Protein AF-A0A2D7NSX6-F1 (afdb_monomer_lite)

Secondary structure (DSSP, 8-state):
-HHHHHHHHHHHHHHHHHHHHHHHHHHHHHHHHHHHHHHHHHH-HHHHHHHHHHHHHHHTTSSS-SHHHHHHHHHHHTHHHHHHHHHHHHHHHHHHHHHIIIIIHHHHTSTHHHHHHHHHHGGGGGGGGSHHHHHHHHTTTS-HHHHHHHHHHTT--HHHHHHHHH--

pLDDT: mean 77.95, std 13.93, range [42.34, 93.44]

Sequence (168 aa):
KKNISILFILFISIFLIYFFTEYENLFNYIEKILLFILSQKDKNYLQFLALMIFLNFFYFLTPLPVFPLIILNGFVFGYLGFVFSIIFITLGSALIFSFSKFFLRKNLSNSLYKRFIKSKIKKYKFMKKNENSTIFLSRYIIPYFFHNIFFGLYNLNIKFFFINNFSS

Structure (mmCIF, N/CA/C/O backbone):
data_AF-A0A2D7NSX6-F1
#
_entry.id   AF-A0A2D7NSX6-F1
#
loop_
_atom_site.group_PDB
_atom_site.id
_atom_site.type_symbol
_atom_site.label_atom_id
_atom_site.label_alt_id
_atom_site.label_comp_id
_atom_site.label_asym_id
_atom_site.label_entity_id
_atom_site.label_seq_id
_atom_site.pdbx_PDB_ins_code
_atom_site.Cartn_x
_atom_site.Cartn_y
_atom_site.Cartn_z
_atom_site.occupancy
_atom_site.B_iso_or_equiv
_atom_site.auth_seq_id
_atom_site.auth_comp_id
_atom_site.auth_asym_id
_atom_site.auth_atom_id
_atom_site.pdbx_PDB_model_num
ATOM 1 N N . LYS A 1 1 ? 1.944 40.270 12.727 1.00 59.81 1 LYS A N 1
ATOM 2 C CA . LYS A 1 1 ? 1.225 39.384 11.768 1.00 59.81 1 LYS A CA 1
ATOM 3 C C . LYS A 1 1 ? 1.733 39.531 10.326 1.00 59.81 1 LYS A C 1
ATOM 5 O O . LYS A 1 1 ? 2.102 38.516 9.757 1.00 59.81 1 LYS A O 1
ATOM 10 N N . LYS A 1 2 ? 1.842 40.746 9.759 1.00 61.41 2 LYS A N 1
ATOM 11 C CA . LYS A 1 2 ? 2.316 40.979 8.371 1.00 61.41 2 LYS A CA 1
ATOM 12 C C . LYS A 1 2 ? 3.727 40.416 8.077 1.00 61.41 2 LYS A C 1
ATOM 14 O O . LYS A 1 2 ? 3.898 39.725 7.084 1.00 61.41 2 LYS A O 1
ATOM 19 N N . ASN A 1 3 ? 4.689 40.583 8.992 1.00 66.25 3 ASN A N 1
ATOM 20 C CA . ASN A 1 3 ? 6.071 40.104 8.789 1.00 66.25 3 ASN A CA 1
ATOM 21 C C . ASN A 1 3 ? 6.215 38.571 8.820 1.00 66.25 3 ASN A C 1
ATOM 23 O O . ASN A 1 3 ? 7.037 38.022 8.098 1.00 66.25 3 ASN A O 1
ATOM 27 N N . ILE A 1 4 ? 5.380 37.871 9.599 1.00 76.31 4 ILE A N 1
ATOM 28 C CA . ILE A 1 4 ? 5.364 36.396 9.647 1.00 76.31 4 ILE A CA 1
ATOM 29 C C . ILE A 1 4 ? 4.814 35.833 8.332 1.00 76.31 4 ILE A C 1
ATOM 31 O O . ILE A 1 4 ? 5.334 34.850 7.822 1.00 76.31 4 ILE A O 1
ATOM 35 N N . SER A 1 5 ? 3.807 36.494 7.747 1.00 73.06 5 SER A N 1
ATOM 36 C CA . SER A 1 5 ? 3.275 36.116 6.434 1.00 73.06 5 SER A CA 1
ATOM 37 C C . SER A 1 5 ? 4.322 36.265 5.329 1.00 73.06 5 SER A C 1
ATOM 39 O O . SER A 1 5 ? 4.400 35.409 4.459 1.00 73.06 5 SER A O 1
ATOM 41 N N . ILE A 1 6 ? 5.139 37.322 5.371 1.00 82.88 6 ILE A N 1
ATOM 42 C CA . ILE A 1 6 ? 6.198 37.563 4.378 1.00 82.88 6 ILE A CA 1
ATOM 43 C C . ILE A 1 6 ? 7.331 36.538 4.530 1.00 82.88 6 ILE A C 1
ATOM 45 O O . ILE A 1 6 ? 7.762 35.960 3.539 1.00 82.88 6 ILE A O 1
ATOM 49 N N . LEU A 1 7 ? 7.757 36.246 5.764 1.00 80.69 7 LEU A N 1
ATOM 50 C CA . LEU A 1 7 ? 8.740 35.193 6.049 1.00 80.69 7 LEU A CA 1
ATOM 51 C C . LEU A 1 7 ? 8.256 33.807 5.605 1.00 80.69 7 LEU A C 1
ATOM 53 O O . LEU A 1 7 ? 9.035 33.033 5.060 1.00 80.69 7 LEU A O 1
ATOM 57 N N . PHE A 1 8 ? 6.972 33.505 5.796 1.00 82.38 8 PHE A N 1
ATOM 58 C CA . PHE A 1 8 ? 6.378 32.242 5.362 1.00 82.38 8 PHE A CA 1
ATOM 59 C C . PHE A 1 8 ? 6.323 32.121 3.834 1.00 82.38 8 PHE A C 1
ATOM 61 O O . PHE A 1 8 ? 6.647 31.068 3.295 1.00 82.38 8 PHE A O 1
ATOM 68 N N . ILE A 1 9 ? 5.980 33.207 3.132 1.00 85.19 9 ILE A N 1
ATOM 69 C CA . ILE A 1 9 ? 6.006 33.246 1.663 1.00 85.19 9 ILE A CA 1
ATOM 70 C C . ILE A 1 9 ? 7.438 33.066 1.151 1.00 85.19 9 ILE A C 1
ATOM 72 O O . ILE A 1 9 ? 7.647 32.251 0.261 1.00 85.19 9 ILE A O 1
ATOM 76 N N . LEU A 1 10 ? 8.418 33.752 1.751 1.00 84.38 10 LEU A N 1
ATOM 77 C CA . LEU A 1 10 ? 9.833 33.609 1.393 1.00 84.38 10 LEU A CA 1
ATOM 78 C C . LEU A 1 10 ? 10.340 32.181 1.619 1.00 84.38 10 LEU A C 1
ATOM 80 O O . LEU A 1 10 ? 11.011 31.618 0.754 1.00 84.38 10 LEU A O 1
ATOM 84 N N . PHE A 1 11 ? 9.969 31.570 2.744 1.00 86.62 11 PHE A N 1
ATOM 85 C CA . PHE A 1 11 ? 10.288 30.177 3.038 1.00 86.62 11 PHE A CA 1
ATOM 86 C C . PHE A 1 11 ? 9.679 29.226 2.002 1.00 86.62 11 PHE A C 1
ATOM 88 O O . PHE A 1 11 ? 10.388 28.377 1.471 1.00 86.62 11 PHE A O 1
ATOM 95 N N . ILE A 1 12 ? 8.398 29.403 1.658 1.00 86.19 12 ILE A N 1
ATOM 96 C CA . ILE A 1 12 ? 7.733 28.612 0.615 1.00 86.19 12 ILE A CA 1
ATOM 97 C C . ILE A 1 12 ? 8.423 28.803 -0.731 1.00 86.19 12 ILE A C 1
ATOM 99 O O . ILE A 1 12 ? 8.663 27.821 -1.418 1.00 86.19 12 ILE A O 1
ATOM 103 N N . SER A 1 13 ? 8.776 30.029 -1.114 1.00 81.06 13 SER A N 1
ATOM 104 C CA . SER A 1 13 ? 9.439 30.273 -2.396 1.00 81.06 13 SER A CA 1
ATOM 105 C C . SER A 1 13 ? 10.833 29.652 -2.457 1.00 81.06 13 SER A C 1
ATOM 107 O O . SER A 1 13 ? 11.170 29.056 -3.471 1.00 81.06 13 SER A O 1
ATOM 109 N N . ILE A 1 14 ? 11.617 29.711 -1.374 1.00 82.12 14 ILE A N 1
ATOM 110 C CA . ILE A 1 14 ? 12.937 29.064 -1.305 1.00 82.12 14 ILE A CA 1
ATOM 111 C C . ILE A 1 14 ? 12.780 27.541 -1.353 1.00 82.12 14 ILE A C 1
ATOM 113 O O . ILE A 1 14 ? 13.495 26.872 -2.093 1.00 82.12 14 ILE A O 1
ATOM 117 N N . PHE A 1 15 ? 11.812 26.999 -0.610 1.00 81.06 15 PHE A N 1
ATOM 118 C CA . PHE A 1 15 ? 11.494 25.575 -0.622 1.00 81.06 15 PHE A CA 1
ATOM 119 C C . PHE A 1 15 ? 11.048 25.105 -2.010 1.00 81.06 15 PHE A C 1
ATOM 121 O O . PHE A 1 15 ? 11.506 24.067 -2.473 1.00 81.06 15 PHE A O 1
ATOM 128 N N . LEU A 1 16 ? 10.201 25.879 -2.695 1.00 79.00 16 LEU A N 1
ATOM 1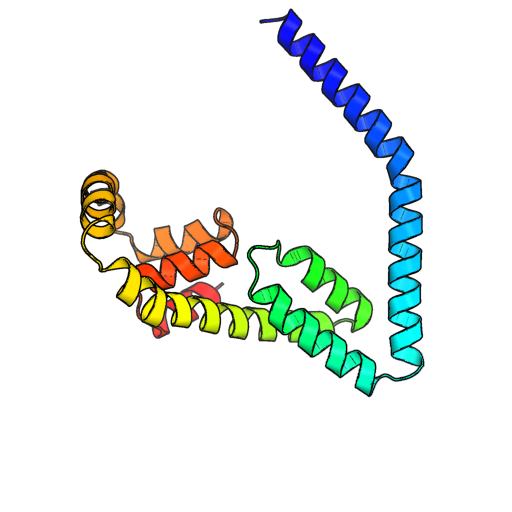29 C CA . LEU A 1 16 ? 9.759 25.588 -4.056 1.00 79.00 16 LEU A CA 1
ATOM 130 C C . LEU A 1 16 ? 10.930 25.639 -5.036 1.00 79.00 16 LEU A C 1
ATOM 132 O O . LEU A 1 16 ? 11.075 24.707 -5.813 1.00 79.00 16 LEU A O 1
ATOM 136 N N . ILE A 1 17 ? 11.783 26.666 -4.983 1.00 79.88 17 ILE A N 1
ATOM 137 C CA . ILE A 1 17 ? 12.964 26.770 -5.856 1.00 79.88 17 ILE A CA 1
ATOM 138 C C . ILE A 1 17 ? 13.883 25.563 -5.652 1.00 79.88 17 ILE A C 1
ATOM 140 O O . ILE A 1 17 ? 14.234 24.916 -6.632 1.00 79.88 17 ILE A O 1
ATOM 144 N N . TYR A 1 18 ? 14.198 25.217 -4.399 1.00 78.38 18 TYR A N 1
ATOM 145 C CA . TYR A 1 18 ? 15.011 24.044 -4.070 1.00 78.38 18 TYR A CA 1
ATOM 146 C C . TYR A 1 18 ? 14.376 22.743 -4.580 1.00 78.38 18 TYR A C 1
ATOM 148 O O . TYR A 1 18 ? 15.046 21.918 -5.204 1.00 78.38 18 TYR A O 1
ATOM 156 N N . PHE A 1 19 ? 13.067 22.587 -4.366 1.00 77.00 19 PHE A N 1
ATOM 157 C CA . PHE A 1 19 ? 12.311 21.438 -4.843 1.00 77.00 19 PHE A CA 1
ATOM 158 C C . PHE A 1 19 ? 12.336 21.343 -6.371 1.00 77.00 19 PHE A C 1
ATOM 160 O O . PHE A 1 19 ? 12.562 20.258 -6.888 1.00 77.00 19 PHE A O 1
ATOM 167 N N . PHE A 1 20 ? 12.167 22.455 -7.094 1.00 72.50 20 PHE A N 1
ATOM 168 C CA . PHE A 1 20 ? 12.216 22.490 -8.558 1.00 72.50 20 PHE A CA 1
ATOM 169 C C . PHE A 1 20 ? 13.616 22.201 -9.112 1.00 72.50 20 PHE A C 1
ATOM 171 O O . PHE A 1 20 ? 13.718 21.499 -10.112 1.00 72.50 20 PHE A O 1
ATOM 178 N N . THR A 1 21 ? 14.690 22.669 -8.467 1.00 76.12 21 THR A N 1
ATOM 179 C CA . THR A 1 21 ? 16.066 22.374 -8.909 1.00 76.12 21 THR A CA 1
ATOM 180 C C . THR A 1 21 ? 16.467 20.916 -8.699 1.00 76.12 21 THR A C 1
ATOM 182 O O . THR A 1 21 ? 17.151 20.346 -9.541 1.00 76.12 21 THR A O 1
ATOM 185 N N . GLU A 1 22 ? 16.025 20.284 -7.611 1.00 77.50 22 GLU A N 1
ATOM 186 C CA . GLU A 1 22 ? 16.319 18.866 -7.351 1.00 77.50 22 GLU A CA 1
ATOM 187 C C . GLU A 1 22 ? 15.298 17.918 -7.998 1.00 77.50 22 GLU A C 1
ATOM 189 O O . GLU A 1 22 ? 15.499 16.702 -8.032 1.00 77.50 22 GLU A O 1
ATOM 194 N N . TYR A 1 23 ? 14.203 18.459 -8.542 1.00 77.12 23 TYR A N 1
ATOM 195 C CA . TYR A 1 23 ? 13.154 17.674 -9.184 1.00 77.12 23 TYR A CA 1
ATOM 196 C C . TYR A 1 23 ? 13.675 16.912 -10.405 1.00 77.12 23 TYR A C 1
ATOM 198 O O . TYR A 1 23 ? 13.351 15.738 -10.566 1.00 77.12 23 TYR A O 1
ATOM 206 N N . GLU A 1 24 ? 14.512 17.536 -11.240 1.00 80.06 24 GLU A N 1
ATOM 207 C CA . GLU A 1 24 ? 15.092 16.869 -12.415 1.00 80.06 24 GLU A CA 1
ATOM 208 C C . GLU A 1 24 ? 15.999 15.697 -12.013 1.00 80.06 24 GLU A C 1
ATOM 210 O O . GLU A 1 24 ? 15.911 14.608 -12.587 1.00 80.06 24 GLU A O 1
ATOM 215 N N . ASN A 1 25 ? 16.816 15.876 -10.971 1.00 81.31 25 ASN A N 1
ATOM 216 C CA . ASN A 1 25 ? 17.673 14.818 -10.433 1.00 81.31 25 ASN A CA 1
ATOM 217 C C . ASN A 1 25 ? 16.845 13.657 -9.872 1.00 81.31 25 ASN A C 1
ATOM 219 O O . ASN A 1 25 ? 17.138 12.488 -10.142 1.00 81.31 25 ASN A O 1
ATOM 223 N N . LEU A 1 26 ? 15.791 13.979 -9.118 1.00 79.00 26 LEU A N 1
ATOM 224 C CA . LEU A 1 26 ? 14.867 12.996 -8.566 1.00 79.00 26 LEU A CA 1
ATOM 225 C C . LEU A 1 26 ? 14.153 12.222 -9.680 1.00 79.00 26 LEU A C 1
ATOM 227 O O . LEU A 1 26 ? 14.072 10.996 -9.613 1.00 79.00 26 LEU A O 1
ATOM 231 N N . PHE A 1 27 ? 13.675 12.914 -10.716 1.00 82.75 27 PHE A N 1
ATOM 232 C CA . PHE A 1 27 ? 12.984 12.296 -11.844 1.00 82.75 27 PHE A CA 1
ATOM 233 C C . PHE A 1 27 ? 13.908 11.347 -12.614 1.00 82.75 27 PHE A C 1
ATOM 235 O O . PHE A 1 27 ? 13.552 10.189 -12.818 1.00 82.75 27 PHE A O 1
ATOM 242 N N . ASN A 1 28 ? 15.134 11.782 -12.921 1.00 84.38 28 ASN A N 1
ATOM 243 C CA . ASN A 1 28 ? 16.153 10.944 -13.559 1.00 84.38 28 ASN A CA 1
ATOM 244 C C . ASN A 1 28 ? 16.477 9.688 -12.734 1.00 84.38 28 ASN A C 1
ATOM 246 O O . ASN A 1 28 ? 16.728 8.613 -13.284 1.00 84.38 28 ASN A O 1
ATOM 250 N N . TYR A 1 29 ? 16.493 9.802 -11.405 1.00 83.31 29 TYR A N 1
ATOM 251 C CA . TYR A 1 29 ? 16.731 8.658 -10.527 1.00 83.31 29 TYR A CA 1
ATOM 252 C C . TYR A 1 29 ? 15.546 7.683 -10.520 1.00 83.31 29 TYR A C 1
ATOM 254 O O . TYR A 1 29 ? 15.741 6.470 -10.637 1.00 83.31 29 TYR A O 1
ATOM 262 N N . ILE A 1 30 ? 14.319 8.206 -10.437 1.00 81.75 30 ILE A N 1
ATOM 263 C CA . ILE A 1 30 ? 13.089 7.408 -10.511 1.00 81.75 30 ILE A CA 1
ATOM 264 C C . ILE A 1 30 ? 13.013 6.681 -11.856 1.00 81.75 30 ILE A C 1
ATOM 266 O O . ILE A 1 30 ? 12.757 5.479 -11.879 1.00 81.75 30 ILE A O 1
ATOM 270 N N . GLU A 1 31 ? 13.294 7.366 -12.964 1.00 86.81 31 GLU A N 1
ATOM 271 C CA . GLU A 1 31 ? 13.299 6.776 -14.302 1.00 86.81 31 GLU A CA 1
ATOM 272 C C . GLU A 1 31 ? 14.293 5.613 -14.401 1.00 86.81 31 GLU A C 1
ATOM 274 O O . GLU A 1 31 ? 13.923 4.521 -14.833 1.00 86.81 31 GLU A O 1
ATOM 279 N N . LYS A 1 32 ? 15.528 5.787 -13.910 1.00 87.50 32 LYS A N 1
ATOM 280 C CA . LYS A 1 32 ? 16.531 4.708 -13.875 1.00 87.50 32 LYS A CA 1
ATOM 281 C C . LYS A 1 32 ? 16.056 3.494 -13.080 1.00 87.50 32 LYS A C 1
ATOM 283 O O . LYS A 1 32 ? 16.272 2.364 -13.516 1.00 87.50 32 LYS A O 1
ATOM 288 N N . ILE A 1 33 ? 15.402 3.706 -11.937 1.00 83.50 33 ILE A N 1
ATOM 289 C CA . ILE A 1 33 ? 14.824 2.615 -11.140 1.00 83.50 33 ILE A CA 1
ATOM 290 C C . ILE A 1 33 ? 13.711 1.911 -11.918 1.00 83.50 33 ILE A C 1
ATOM 292 O O . ILE A 1 33 ? 13.688 0.683 -11.966 1.00 83.50 33 ILE A O 1
ATOM 296 N N . LEU A 1 34 ? 12.804 2.662 -12.544 1.00 84.75 34 LEU A N 1
ATOM 297 C CA . LEU A 1 34 ? 11.699 2.095 -13.319 1.00 84.75 34 LEU A CA 1
ATOM 298 C C . LEU A 1 34 ? 12.208 1.275 -14.510 1.00 84.75 34 LEU A C 1
ATOM 300 O O . LEU A 1 34 ? 11.765 0.144 -14.706 1.00 84.75 34 LEU A O 1
ATOM 304 N N . LEU A 1 35 ? 13.184 1.796 -15.256 1.00 87.62 35 LEU A N 1
ATOM 305 C CA . LEU A 1 35 ? 13.831 1.081 -16.356 1.00 87.62 35 LEU A CA 1
ATOM 306 C C . LEU A 1 35 ? 14.561 -0.172 -15.864 1.00 87.62 35 LEU A C 1
ATOM 308 O O . LEU A 1 35 ? 14.468 -1.227 -16.492 1.00 87.62 35 LEU A O 1
ATOM 312 N N . PHE A 1 36 ? 15.234 -0.098 -14.712 1.00 84.31 36 PHE A N 1
ATOM 313 C CA . PHE A 1 36 ? 15.849 -1.268 -14.094 1.00 84.31 36 PHE A CA 1
ATOM 314 C C . PHE A 1 36 ? 14.801 -2.336 -13.759 1.00 84.31 36 PHE A C 1
ATOM 316 O O . PHE A 1 36 ? 14.978 -3.492 -14.138 1.00 84.31 36 PHE A O 1
ATOM 323 N N . ILE A 1 37 ? 13.691 -1.960 -13.120 1.00 82.19 37 ILE A N 1
ATOM 324 C CA . ILE A 1 37 ? 12.580 -2.865 -12.784 1.00 82.19 37 ILE A CA 1
ATOM 325 C C . ILE A 1 37 ? 12.025 -3.539 -14.047 1.00 82.19 37 ILE A C 1
ATOM 327 O O . ILE A 1 37 ? 11.863 -4.760 -14.065 1.00 82.19 37 ILE A O 1
ATOM 331 N N . LEU A 1 38 ? 11.789 -2.774 -15.116 1.00 86.25 38 LEU A N 1
ATOM 332 C CA . LEU A 1 38 ? 11.316 -3.316 -16.393 1.00 86.25 38 LEU A CA 1
ATOM 333 C C . LEU A 1 38 ? 12.334 -4.279 -17.016 1.00 86.25 38 LEU A C 1
ATOM 335 O O . LEU A 1 38 ? 11.965 -5.371 -17.435 1.00 86.25 38 LEU A O 1
ATOM 339 N N . SER A 1 39 ? 13.627 -3.953 -16.966 1.00 86.19 39 SER A N 1
ATOM 340 C CA . SER A 1 39 ? 14.670 -4.849 -17.478 1.00 86.19 39 SER A CA 1
ATOM 341 C C . SER A 1 39 ? 14.730 -6.194 -16.736 1.00 86.19 39 SER A C 1
ATOM 343 O O . SER A 1 39 ? 15.097 -7.210 -17.324 1.00 86.19 39 SER A O 1
ATOM 345 N N . GLN A 1 40 ? 14.359 -6.232 -15.449 1.00 82.94 40 GLN A N 1
ATOM 346 C CA . GLN A 1 40 ? 14.280 -7.479 -14.679 1.00 82.94 40 GLN A CA 1
ATOM 347 C C . GLN A 1 40 ? 13.057 -8.312 -15.067 1.00 82.94 40 GLN A C 1
ATOM 349 O O . GLN A 1 40 ? 13.152 -9.539 -15.152 1.00 82.94 40 GLN A O 1
ATOM 354 N N . LYS A 1 41 ? 11.928 -7.649 -15.345 1.00 85.19 41 LYS A N 1
ATOM 355 C CA . LYS A 1 41 ? 10.711 -8.292 -15.850 1.00 85.19 41 LYS A CA 1
ATOM 356 C C . LYS A 1 41 ? 10.980 -9.037 -17.160 1.00 85.19 41 LYS A C 1
ATOM 358 O O . LYS A 1 41 ? 10.526 -10.171 -17.298 1.00 85.19 41 LYS A O 1
ATOM 363 N N . ASP A 1 42 ? 11.742 -8.435 -18.072 1.00 86.25 42 ASP A N 1
ATOM 364 C CA . ASP A 1 42 ? 12.030 -9.024 -19.386 1.00 86.25 42 ASP A CA 1
ATOM 365 C C . ASP A 1 42 ? 13.009 -10.207 -19.307 1.00 86.25 42 ASP A C 1
ATOM 367 O O . ASP A 1 42 ? 12.899 -11.156 -20.080 1.00 86.25 42 ASP A O 1
ATOM 371 N N . LYS A 1 43 ? 13.946 -10.195 -18.347 1.00 87.88 43 LYS A N 1
ATOM 372 C CA . LYS A 1 43 ? 14.928 -11.280 -18.160 1.00 87.88 43 LYS A CA 1
ATOM 373 C C . LYS A 1 43 ? 14.325 -12.546 -17.558 1.00 87.88 43 LYS A C 1
ATOM 375 O O . LYS A 1 43 ? 14.650 -13.644 -18.000 1.00 87.88 43 LYS A O 1
ATOM 380 N N . ASN A 1 44 ? 13.510 -12.411 -16.511 1.00 89.81 44 ASN A N 1
ATOM 381 C CA . ASN A 1 44 ? 12.901 -13.556 -15.834 1.00 89.81 44 ASN A CA 1
ATOM 382 C C . ASN A 1 44 ? 11.540 -13.187 -15.234 1.00 89.81 44 ASN A C 1
ATOM 384 O O . ASN A 1 44 ? 11.412 -12.868 -14.048 1.00 89.81 44 ASN A O 1
ATOM 388 N N . TYR A 1 45 ? 10.509 -13.264 -16.075 1.00 88.75 45 TYR A N 1
ATOM 389 C CA . TYR A 1 45 ? 9.160 -12.821 -15.739 1.00 88.75 45 TYR A CA 1
ATOM 390 C C . TYR A 1 45 ? 8.575 -13.508 -14.496 1.00 88.75 45 TYR A C 1
ATOM 392 O O . TYR A 1 45 ? 7.994 -12.836 -13.646 1.00 88.75 45 TYR A O 1
ATOM 400 N N . LEU A 1 46 ? 8.738 -14.829 -14.351 1.00 90.06 46 LEU A N 1
ATOM 401 C CA . LEU A 1 46 ? 8.152 -15.579 -13.230 1.00 90.06 46 LEU A CA 1
ATOM 402 C C . LEU A 1 46 ? 8.786 -15.201 -11.889 1.00 90.06 46 LEU A C 1
ATOM 404 O O . LEU A 1 46 ? 8.075 -14.969 -10.911 1.00 90.06 46 LEU A O 1
ATOM 408 N N . GLN A 1 47 ? 10.116 -15.103 -11.845 1.00 88.31 47 GLN A N 1
ATOM 409 C CA . GLN A 1 47 ? 10.827 -14.685 -10.637 1.00 88.31 47 GLN A CA 1
ATOM 410 C C . GLN A 1 47 ? 10.471 -13.242 -10.260 1.00 88.31 47 GLN A C 1
ATOM 412 O O . GLN A 1 47 ? 10.228 -12.945 -9.089 1.00 88.31 47 GLN A O 1
ATOM 417 N N . PHE A 1 48 ? 10.388 -12.359 -11.256 1.00 89.62 48 PHE A N 1
ATOM 418 C CA . PHE A 1 48 ? 9.971 -10.976 -11.069 1.00 89.62 48 PHE A CA 1
ATOM 419 C C . PHE A 1 48 ? 8.536 -10.873 -10.531 1.00 89.62 48 PHE A C 1
ATOM 421 O O . PHE A 1 48 ? 8.282 -10.146 -9.571 1.00 89.62 48 PHE A O 1
ATOM 428 N N . LEU A 1 49 ? 7.600 -11.639 -11.097 1.00 90.19 49 LEU A N 1
ATOM 429 C CA . LEU A 1 49 ? 6.213 -11.695 -10.642 1.00 90.19 49 LEU A CA 1
ATOM 430 C C . LEU A 1 49 ? 6.126 -12.151 -9.179 1.00 90.19 49 LEU A C 1
ATOM 432 O O . LEU A 1 49 ? 5.438 -11.514 -8.383 1.00 90.19 49 LEU A O 1
ATOM 436 N N . ALA A 1 50 ? 6.846 -13.214 -8.809 1.00 89.56 50 ALA A N 1
ATOM 437 C CA . ALA A 1 50 ? 6.874 -13.720 -7.438 1.00 89.56 50 ALA A CA 1
ATOM 438 C C . ALA A 1 50 ? 7.413 -12.673 -6.448 1.00 89.56 50 ALA A C 1
ATOM 440 O O . ALA A 1 50 ? 6.817 -12.459 -5.390 1.00 89.56 50 ALA A O 1
ATOM 441 N N . LEU A 1 51 ? 8.489 -11.968 -6.816 1.00 88.75 51 LEU A N 1
ATOM 442 C CA . LEU A 1 51 ? 9.036 -10.864 -6.026 1.00 88.75 51 LEU A CA 1
ATOM 443 C C . LEU A 1 51 ? 8.007 -9.738 -5.856 1.00 88.75 51 LEU A C 1
ATOM 445 O O . LEU A 1 51 ? 7.793 -9.260 -4.744 1.00 88.75 51 LEU A O 1
ATOM 449 N N . MET A 1 52 ? 7.342 -9.330 -6.938 1.00 88.69 52 MET A N 1
ATOM 450 C CA . MET A 1 52 ? 6.339 -8.266 -6.894 1.00 88.69 52 MET A CA 1
ATOM 451 C C . MET A 1 52 ? 5.127 -8.658 -6.051 1.00 88.69 52 MET A C 1
ATOM 453 O O . MET A 1 52 ? 4.627 -7.828 -5.298 1.00 88.69 52 MET A O 1
ATOM 457 N N . ILE A 1 53 ? 4.667 -9.909 -6.127 1.00 91.19 53 ILE A N 1
ATOM 458 C CA . ILE A 1 53 ? 3.606 -10.442 -5.259 1.00 91.19 53 ILE A CA 1
ATOM 459 C C . ILE A 1 53 ? 4.022 -10.345 -3.790 1.00 91.19 53 ILE A C 1
ATOM 461 O O . ILE A 1 53 ? 3.261 -9.837 -2.967 1.00 91.19 53 ILE A O 1
ATOM 465 N N . PHE A 1 54 ? 5.241 -10.785 -3.474 1.00 89.44 54 PHE A N 1
ATOM 466 C CA . PHE A 1 54 ? 5.786 -10.732 -2.123 1.00 89.44 54 PHE A CA 1
ATOM 467 C C . PHE A 1 54 ? 5.854 -9.288 -1.606 1.00 89.44 54 PHE A C 1
ATOM 469 O O . PHE A 1 54 ? 5.282 -8.978 -0.562 1.00 89.44 54 PHE A O 1
ATOM 476 N N . LEU A 1 55 ? 6.476 -8.376 -2.359 1.00 89.81 55 LEU A N 1
ATOM 477 C CA . LEU A 1 55 ? 6.615 -6.969 -1.974 1.00 89.81 55 LEU A CA 1
ATOM 478 C C . LEU A 1 55 ? 5.259 -6.283 -1.795 1.00 89.81 55 LEU A C 1
ATOM 480 O O . LEU A 1 55 ? 5.055 -5.593 -0.796 1.00 89.81 55 LEU A O 1
ATOM 484 N N . ASN A 1 56 ? 4.324 -6.508 -2.721 1.00 90.75 56 ASN A N 1
ATOM 485 C CA . ASN A 1 56 ? 2.971 -5.973 -2.624 1.00 90.75 56 ASN A CA 1
ATOM 486 C C . ASN A 1 56 ? 2.280 -6.452 -1.350 1.00 90.75 56 ASN A C 1
ATOM 488 O O . ASN A 1 56 ? 1.784 -5.630 -0.580 1.00 90.75 56 ASN A O 1
ATOM 492 N N . PHE A 1 57 ? 2.299 -7.761 -1.090 1.00 90.94 57 PHE A N 1
ATOM 493 C CA . PHE A 1 57 ? 1.677 -8.338 0.097 1.00 90.94 57 PHE A CA 1
ATOM 494 C C . PHE A 1 57 ? 2.161 -7.668 1.388 1.00 90.94 57 PHE A C 1
ATOM 496 O O . PHE A 1 57 ? 1.340 -7.249 2.203 1.00 90.94 57 PHE A O 1
ATOM 503 N N . PHE A 1 58 ? 3.476 -7.497 1.556 1.00 90.75 58 PHE A N 1
ATOM 504 C CA . PHE A 1 58 ? 4.018 -6.830 2.741 1.00 90.75 58 PHE A CA 1
ATOM 505 C C . PHE A 1 58 ? 3.709 -5.336 2.768 1.00 90.75 58 PHE A C 1
ATOM 507 O O . PHE A 1 58 ? 3.347 -4.820 3.824 1.00 90.75 58 PHE A O 1
ATOM 514 N N . TYR A 1 59 ? 3.795 -4.639 1.634 1.00 91.19 59 TYR A N 1
ATOM 515 C CA . TYR A 1 59 ? 3.537 -3.202 1.582 1.00 91.19 59 TYR A CA 1
ATOM 516 C C . TYR A 1 59 ? 2.109 -2.860 2.013 1.00 91.19 59 TYR A C 1
ATOM 518 O O . TYR A 1 59 ? 1.917 -1.962 2.831 1.00 91.19 59 TYR A O 1
ATOM 526 N N . PHE A 1 60 ? 1.096 -3.590 1.532 1.00 90.81 60 PHE A N 1
ATOM 527 C CA . PHE A 1 60 ? -0.301 -3.329 1.907 1.00 90.81 60 PHE A CA 1
ATOM 528 C C . PHE A 1 60 ? -0.614 -3.638 3.382 1.00 90.81 60 PHE A C 1
ATOM 530 O O . PHE A 1 60 ? -1.688 -3.273 3.862 1.00 90.81 60 PHE A O 1
ATOM 537 N N . LEU A 1 61 ? 0.308 -4.270 4.116 1.00 91.06 61 LEU A N 1
ATOM 538 C CA . LEU A 1 61 ? 0.236 -4.450 5.569 1.00 91.06 61 LEU A CA 1
ATOM 539 C C . LEU A 1 61 ? 0.921 -3.320 6.352 1.00 91.06 61 LEU A C 1
ATOM 541 O O . LEU A 1 61 ? 0.937 -3.355 7.580 1.00 91.06 61 LEU A O 1
ATOM 545 N N . THR A 1 62 ? 1.488 -2.321 5.678 1.00 89.62 62 THR A N 1
ATOM 546 C CA . THR A 1 62 ? 2.144 -1.173 6.315 1.00 89.62 62 THR A CA 1
ATOM 547 C C . THR A 1 62 ? 1.218 0.049 6.378 1.00 89.62 62 THR A C 1
ATOM 549 O O . THR A 1 62 ? 0.238 0.131 5.635 1.00 89.62 62 THR A O 1
ATOM 552 N N . PRO A 1 63 ? 1.519 1.045 7.236 1.00 87.44 63 PRO A N 1
ATOM 553 C CA . PRO A 1 63 ? 0.802 2.321 7.262 1.00 87.44 63 PRO A CA 1
ATOM 554 C C . PRO A 1 63 ? 1.138 3.262 6.094 1.00 87.44 63 PRO A C 1
ATOM 556 O O . PRO A 1 63 ? 0.709 4.417 6.110 1.00 87.44 63 PRO A O 1
ATOM 559 N N . LEU A 1 64 ? 1.916 2.808 5.108 1.00 87.75 64 LEU A N 1
ATOM 560 C CA . LEU A 1 64 ? 2.337 3.625 3.977 1.00 87.75 64 LEU A CA 1
ATOM 561 C C . LEU A 1 64 ? 1.164 3.940 3.030 1.00 87.75 64 LEU A C 1
ATOM 563 O O . LEU A 1 64 ? 0.184 3.188 2.967 1.00 87.75 64 LEU A O 1
ATOM 567 N N . PRO A 1 65 ? 1.232 5.064 2.292 1.00 86.38 65 PRO A N 1
ATOM 568 C CA . PRO A 1 65 ? 0.207 5.412 1.320 1.00 86.38 65 PRO A CA 1
ATOM 569 C C . PRO A 1 65 ? 0.115 4.343 0.229 1.00 86.38 65 PRO A C 1
ATOM 571 O O . PRO A 1 65 ? 1.097 3.973 -0.395 1.00 86.38 65 PRO A O 1
ATOM 574 N N . VAL A 1 66 ? -1.101 3.875 -0.027 1.00 88.38 66 VAL A N 1
ATOM 575 C CA . VAL A 1 66 ? -1.399 2.772 -0.956 1.00 88.38 66 VAL A CA 1
ATOM 576 C C . VAL A 1 66 ? -1.260 3.212 -2.423 1.00 88.38 66 VAL A C 1
ATOM 578 O O . VAL A 1 66 ? -0.844 2.440 -3.283 1.00 88.38 66 VAL A O 1
ATOM 581 N N . PHE A 1 67 ? -1.583 4.475 -2.708 1.00 89.44 67 PHE A N 1
ATOM 582 C CA . PHE A 1 67 ? -1.687 5.033 -4.059 1.00 89.44 67 PHE A CA 1
ATOM 583 C C . PHE A 1 67 ? -0.415 4.907 -4.923 1.00 89.44 67 PHE A C 1
ATOM 585 O O . PHE A 1 67 ? -0.539 4.426 -6.051 1.00 89.44 67 PHE A O 1
ATOM 592 N N . PRO A 1 68 ? 0.799 5.249 -4.437 1.00 88.31 68 PRO A N 1
ATOM 593 C CA . PRO A 1 68 ? 2.024 5.092 -5.224 1.00 88.31 68 PRO A CA 1
ATOM 594 C C . PRO A 1 68 ? 2.253 3.657 -5.706 1.00 88.31 68 PRO A C 1
ATOM 596 O O . PRO A 1 68 ? 2.680 3.446 -6.839 1.00 88.31 68 PRO A O 1
ATOM 599 N N . LEU A 1 69 ? 1.922 2.665 -4.875 1.00 90.56 69 LEU A N 1
ATOM 600 C CA . LEU A 1 69 ? 2.105 1.262 -5.229 1.00 90.56 69 LEU A CA 1
ATOM 601 C C . LEU A 1 69 ? 1.100 0.798 -6.290 1.00 90.56 69 LEU A C 1
ATOM 603 O O . LEU A 1 69 ? 1.468 0.045 -7.187 1.00 90.56 69 LEU A O 1
ATOM 607 N N . ILE A 1 70 ? -0.147 1.282 -6.233 1.00 92.94 70 ILE A N 1
ATOM 608 C CA . IL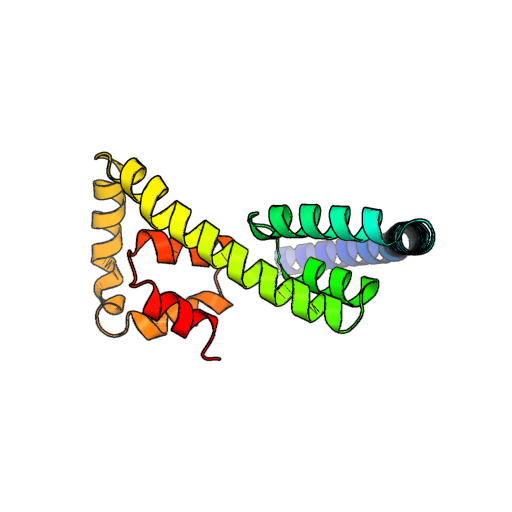E A 1 70 ? -1.156 0.997 -7.266 1.00 92.94 70 ILE A CA 1
ATOM 609 C C . ILE A 1 70 ? -0.674 1.507 -8.628 1.00 92.94 70 ILE A C 1
ATOM 611 O O . ILE A 1 70 ? -0.744 0.774 -9.614 1.00 92.94 70 ILE A O 1
ATOM 615 N N . ILE A 1 71 ? -0.152 2.739 -8.681 1.00 92.38 71 ILE A N 1
ATOM 616 C CA . ILE A 1 71 ? 0.396 3.309 -9.919 1.00 92.38 71 ILE A CA 1
ATOM 617 C C . ILE A 1 71 ? 1.589 2.491 -10.403 1.00 92.38 71 ILE A C 1
ATOM 619 O O . ILE A 1 71 ? 1.641 2.149 -11.580 1.00 92.38 71 ILE A O 1
ATOM 623 N N . LEU A 1 72 ? 2.522 2.147 -9.510 1.00 90.75 72 LEU A N 1
ATOM 624 C CA . LEU A 1 72 ? 3.693 1.348 -9.864 1.00 90.75 72 LEU A CA 1
ATOM 625 C C . LEU A 1 72 ? 3.284 -0.004 -10.460 1.00 90.75 72 LEU A C 1
ATOM 627 O O . LEU A 1 72 ? 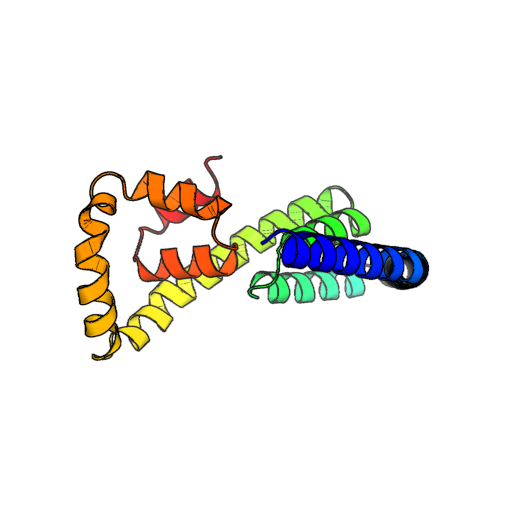3.792 -0.400 -11.506 1.00 90.75 72 LEU A O 1
ATOM 631 N N . ASN A 1 73 ? 2.327 -0.696 -9.842 1.00 92.88 73 ASN A N 1
ATOM 632 C CA . ASN A 1 73 ? 1.817 -1.959 -10.366 1.00 92.88 73 ASN A CA 1
ATOM 633 C C . ASN A 1 73 ? 1.146 -1.771 -11.732 1.00 92.88 73 ASN A C 1
ATOM 635 O O . ASN A 1 73 ? 1.367 -2.584 -12.629 1.00 92.88 73 ASN A O 1
ATOM 639 N N . GLY A 1 74 ? 0.364 -0.702 -11.904 1.00 93.06 74 GLY A N 1
ATOM 640 C CA . GLY A 1 74 ? -0.245 -0.336 -13.182 1.00 93.06 74 GLY A CA 1
ATOM 641 C C . GLY A 1 74 ? 0.783 -0.043 -14.276 1.00 93.06 74 GLY A C 1
ATOM 642 O O . GLY A 1 74 ? 0.616 -0.475 -15.410 1.00 93.06 74 GLY A O 1
ATOM 643 N N . PHE A 1 75 ? 1.886 0.620 -13.933 1.00 91.12 75 PHE A N 1
ATOM 644 C CA . PHE A 1 75 ? 2.999 0.866 -14.847 1.00 91.12 75 PHE A CA 1
ATOM 645 C C . PHE A 1 75 ? 3.699 -0.439 -15.257 1.00 91.12 75 PHE A C 1
ATOM 647 O O . PHE A 1 75 ? 3.952 -0.674 -16.435 1.00 91.12 75 PHE A O 1
ATOM 654 N N . VAL A 1 76 ? 3.971 -1.326 -14.297 1.00 91.12 76 VAL A N 1
ATOM 655 C CA . VAL A 1 76 ? 4.726 -2.566 -14.534 1.00 91.12 76 VAL A CA 1
ATOM 656 C C . VAL A 1 76 ? 3.898 -3.633 -15.265 1.00 91.12 76 VAL A C 1
ATOM 658 O O . VAL A 1 76 ? 4.415 -4.329 -16.146 1.00 91.12 76 VAL A O 1
ATOM 661 N N . PHE A 1 77 ? 2.622 -3.795 -14.908 1.00 91.62 77 PHE A N 1
ATOM 662 C CA . PHE A 1 77 ? 1.759 -4.890 -15.379 1.00 91.62 77 PHE A CA 1
ATOM 663 C C . PHE A 1 77 ? 0.540 -4.423 -16.192 1.00 91.62 77 PHE A C 1
ATOM 665 O O . PHE A 1 77 ? -0.295 -5.248 -16.568 1.00 91.62 77 PHE A O 1
ATOM 672 N N . GLY A 1 78 ? 0.406 -3.125 -16.469 1.00 91.94 78 GLY A N 1
ATOM 673 C CA . GLY A 1 78 ? -0.756 -2.571 -17.162 1.00 91.94 78 GLY A CA 1
ATOM 674 C C . GLY A 1 78 ? -2.045 -2.747 -16.354 1.00 91.94 78 GLY A C 1
ATOM 675 O O . GLY A 1 78 ? -2.051 -2.673 -15.124 1.00 91.94 78 GLY A O 1
ATOM 676 N N . TYR A 1 79 ? -3.149 -3.042 -17.048 1.00 92.94 79 TYR A N 1
ATOM 677 C CA . TYR A 1 79 ? -4.464 -3.251 -16.429 1.00 92.94 79 TYR A CA 1
ATOM 678 C C . TYR A 1 79 ? -4.451 -4.318 -15.319 1.00 92.94 79 TYR A C 1
ATOM 680 O O . TYR A 1 79 ? -5.032 -4.120 -14.251 1.00 92.94 79 TYR A O 1
ATOM 688 N N . LEU A 1 80 ? -3.720 -5.419 -15.527 1.00 91.62 80 LEU A N 1
ATOM 689 C CA . LEU A 1 80 ? -3.608 -6.502 -14.544 1.00 91.62 80 LEU A CA 1
ATOM 690 C C . LEU A 1 80 ? -2.953 -6.039 -13.238 1.00 91.62 80 LEU A C 1
ATOM 692 O O . LEU A 1 80 ? -3.304 -6.535 -12.171 1.00 91.62 80 LEU A O 1
ATOM 696 N N . GLY A 1 81 ? -2.055 -5.053 -13.292 1.00 92.81 81 GLY A N 1
ATOM 697 C CA . GLY A 1 81 ? -1.438 -4.472 -12.099 1.00 92.81 81 GLY A CA 1
ATOM 698 C C . GLY A 1 81 ? -2.440 -3.785 -11.176 1.00 92.81 81 GLY A C 1
ATOM 699 O O . GLY A 1 81 ? -2.355 -3.918 -9.951 1.00 92.81 81 GLY A O 1
ATOM 700 N N . PHE A 1 82 ? -3.434 -3.102 -11.747 1.00 93.44 82 PHE A N 1
ATOM 701 C CA . PHE A 1 82 ? -4.525 -2.508 -10.974 1.00 93.44 82 PHE A CA 1
ATOM 702 C C . PHE A 1 82 ? -5.406 -3.588 -10.344 1.00 93.44 82 PHE A C 1
ATOM 704 O O . PHE A 1 82 ? -5.714 -3.504 -9.155 1.00 93.44 82 PHE A O 1
ATOM 711 N N . VAL A 1 83 ? -5.743 -4.636 -11.104 1.00 92.69 83 VAL A N 1
ATOM 712 C CA . VAL A 1 83 ? -6.527 -5.776 -10.602 1.00 92.69 83 VAL A CA 1
ATOM 713 C C . VAL A 1 83 ? -5.808 -6.461 -9.437 1.00 92.69 83 VAL A C 1
ATOM 715 O O . VAL A 1 83 ? -6.405 -6.655 -8.378 1.00 92.69 83 VAL A O 1
ATOM 718 N N . PHE A 1 84 ? -4.510 -6.751 -9.577 1.00 90.56 84 PHE A N 1
ATOM 719 C CA . PHE A 1 84 ? -3.705 -7.310 -8.489 1.00 90.56 84 PHE A CA 1
ATOM 720 C C . PHE A 1 84 ? -3.674 -6.397 -7.270 1.00 90.56 84 PHE A C 1
ATOM 722 O O . PHE A 1 84 ? -3.841 -6.873 -6.149 1.00 90.56 84 PHE A O 1
ATOM 729 N N . SER A 1 85 ? -3.513 -5.090 -7.475 1.00 93.44 85 SER A N 1
ATOM 730 C CA . SER A 1 85 ? -3.514 -4.131 -6.372 1.00 93.44 85 SER A CA 1
ATOM 731 C C . SER A 1 85 ? -4.828 -4.169 -5.597 1.00 93.44 85 SER A C 1
ATOM 733 O O . SER A 1 85 ? -4.798 -4.225 -4.373 1.00 93.44 85 SER A O 1
ATOM 735 N N . ILE A 1 86 ? -5.975 -4.211 -6.284 1.00 90.69 86 ILE A N 1
ATOM 736 C CA . ILE A 1 86 ? -7.285 -4.336 -5.632 1.00 90.69 86 ILE A CA 1
ATOM 737 C C . ILE A 1 86 ? -7.333 -5.621 -4.803 1.00 90.69 86 ILE A C 1
ATOM 739 O O . ILE A 1 86 ? -7.647 -5.555 -3.617 1.00 90.69 86 ILE A O 1
ATOM 743 N N . ILE A 1 87 ? -6.951 -6.767 -5.378 1.00 91.19 87 ILE A N 1
ATOM 744 C CA . ILE A 1 87 ? -6.915 -8.054 -4.666 1.00 91.19 87 ILE A CA 1
ATOM 745 C C . ILE A 1 87 ? -6.053 -7.951 -3.400 1.00 91.19 87 ILE A C 1
ATOM 747 O O . ILE A 1 87 ? -6.522 -8.290 -2.314 1.00 91.19 87 ILE A O 1
ATOM 751 N N . PHE A 1 88 ? -4.830 -7.431 -3.488 1.00 91.88 88 PHE A N 1
ATOM 752 C CA . PHE A 1 88 ? -3.964 -7.309 -2.314 1.00 91.88 88 PHE A CA 1
ATOM 753 C C . PHE A 1 88 ? -4.481 -6.311 -1.278 1.00 91.88 88 PHE A C 1
ATOM 755 O O . PHE A 1 88 ? -4.367 -6.580 -0.085 1.00 91.88 88 PHE A O 1
ATOM 762 N N . ILE A 1 89 ? -5.093 -5.203 -1.700 1.00 91.19 89 ILE A N 1
ATOM 763 C CA . ILE A 1 89 ? -5.770 -4.269 -0.793 1.00 91.19 89 ILE A CA 1
ATOM 764 C C . ILE A 1 89 ? -6.896 -4.995 -0.056 1.00 91.19 89 ILE A C 1
ATOM 766 O O . ILE A 1 89 ? -7.004 -4.874 1.159 1.00 91.19 89 ILE A O 1
ATOM 770 N N . THR A 1 90 ? -7.706 -5.802 -0.746 1.00 88.75 90 THR A N 1
ATOM 771 C CA . THR A 1 90 ? -8.788 -6.549 -0.086 1.00 88.75 90 THR A CA 1
ATOM 772 C C . THR A 1 90 ? -8.253 -7.535 0.953 1.00 88.75 90 THR A C 1
ATOM 774 O O . THR A 1 90 ? -8.739 -7.571 2.087 1.00 88.75 90 THR A O 1
ATOM 777 N N . LEU A 1 91 ? -7.211 -8.293 0.596 1.00 91.06 91 LEU A N 1
ATOM 778 C CA . LEU A 1 91 ? -6.607 -9.299 1.463 1.00 91.06 91 LEU A CA 1
ATOM 779 C C . LEU A 1 91 ? -5.900 -8.645 2.651 1.00 91.06 91 LEU A C 1
ATOM 781 O O . LEU A 1 91 ? -6.123 -9.036 3.796 1.00 91.06 91 LEU A O 1
ATOM 785 N N . GLY A 1 92 ? -5.102 -7.608 2.397 1.00 91.69 92 GLY A N 1
ATOM 786 C CA . GLY A 1 92 ? -4.422 -6.830 3.426 1.00 91.69 92 GLY A CA 1
ATOM 787 C C . GLY A 1 92 ? -5.413 -6.187 4.391 1.00 91.69 92 GLY A C 1
ATOM 788 O O . GLY A 1 92 ? -5.226 -6.253 5.602 1.00 91.69 92 GLY A O 1
ATOM 789 N N . SER A 1 93 ? -6.516 -5.641 3.879 1.00 89.38 93 SER A N 1
ATOM 790 C CA . SER A 1 93 ? -7.555 -4.991 4.677 1.00 89.38 93 SER A CA 1
ATOM 791 C C . SER A 1 93 ? -8.208 -6.002 5.616 1.00 89.38 93 SER A C 1
ATOM 793 O O . SER A 1 93 ? -8.290 -5.764 6.825 1.00 89.38 93 SER A O 1
ATOM 795 N N . ALA A 1 94 ? -8.583 -7.173 5.091 1.00 89.81 94 ALA A N 1
ATOM 796 C CA . ALA A 1 94 ? -9.141 -8.267 5.877 1.00 89.81 94 ALA A CA 1
ATOM 797 C C . ALA A 1 94 ? -8.159 -8.793 6.940 1.00 89.81 94 ALA A C 1
ATOM 799 O O . ALA A 1 94 ? -8.571 -9.067 8.073 1.00 89.81 94 ALA A O 1
ATOM 800 N N . LEU A 1 95 ? -6.867 -8.897 6.610 1.00 92.31 95 LEU A N 1
ATOM 801 C CA . LEU A 1 95 ? -5.816 -9.315 7.542 1.00 92.31 95 LEU A CA 1
ATOM 802 C C . LEU A 1 95 ? -5.616 -8.295 8.665 1.00 92.31 95 LEU A C 1
ATOM 804 O O . LEU A 1 95 ? -5.667 -8.672 9.835 1.00 92.31 95 LEU A O 1
ATOM 808 N N . ILE A 1 96 ? -5.461 -7.009 8.337 1.00 91.75 96 ILE A N 1
ATOM 809 C CA . ILE A 1 96 ? -5.304 -5.923 9.318 1.00 91.75 96 ILE A CA 1
ATOM 810 C C . ILE A 1 96 ? -6.523 -5.862 10.242 1.00 91.75 96 ILE A C 1
ATOM 812 O O . ILE A 1 96 ? -6.384 -5.783 11.466 1.00 91.75 96 ILE A O 1
ATOM 816 N N . PHE A 1 97 ? -7.726 -5.936 9.669 1.00 89.69 97 PHE A N 1
ATOM 817 C CA . PHE A 1 97 ? -8.971 -5.952 10.428 1.00 89.69 97 PHE A CA 1
ATOM 818 C C . PHE A 1 97 ? -9.024 -7.142 11.394 1.00 89.69 97 PHE A C 1
ATOM 820 O O . PHE A 1 97 ? -9.314 -6.967 12.580 1.00 89.69 97 PHE A O 1
ATOM 827 N N . SER A 1 98 ? -8.719 -8.348 10.908 1.00 88.31 98 SER A N 1
ATOM 828 C CA . SER A 1 98 ? -8.766 -9.575 11.710 1.00 88.31 98 SER A CA 1
ATOM 829 C C . SER A 1 98 ? -7.714 -9.554 12.815 1.00 88.31 98 SER A C 1
ATOM 831 O O . SER A 1 98 ? -8.031 -9.824 13.975 1.00 88.31 98 SER A O 1
ATOM 833 N N . PHE A 1 99 ? -6.486 -9.144 12.492 1.00 89.94 99 PHE A N 1
ATOM 834 C CA . PHE A 1 99 ? -5.415 -8.949 13.463 1.00 89.94 99 PHE A CA 1
ATOM 835 C C . PHE A 1 99 ? -5.832 -7.958 14.556 1.00 89.94 99 PHE A C 1
ATOM 837 O O . PHE A 1 99 ? -5.698 -8.234 15.749 1.00 89.94 99 PHE A O 1
ATOM 844 N N . SER A 1 100 ? -6.435 -6.834 14.171 1.00 88.50 100 SER A N 1
ATOM 845 C CA . SER A 1 100 ? -6.933 -5.846 15.124 1.00 88.50 100 SER A CA 1
ATOM 846 C C . SER A 1 100 ? -8.048 -6.400 16.023 1.00 88.50 100 SER A C 1
ATOM 848 O O . SER A 1 100 ? -8.002 -6.276 17.252 1.00 88.50 100 SER A O 1
ATOM 850 N N . LYS A 1 101 ? -9.029 -7.083 15.428 1.00 85.06 101 LYS A N 1
ATOM 851 C CA . LYS A 1 101 ? -10.198 -7.621 16.129 1.00 85.06 101 LYS A CA 1
ATOM 852 C C . LYS A 1 101 ? -9.848 -8.733 17.114 1.00 85.06 101 LYS A C 1
ATOM 854 O O . LYS A 1 101 ? -10.407 -8.756 18.213 1.00 85.06 101 LYS A O 1
ATOM 859 N N . PHE A 1 102 ? -8.966 -9.653 16.731 1.00 85.44 102 PHE A N 1
ATOM 860 C CA . PHE A 1 102 ? -8.650 -10.834 17.535 1.00 85.44 102 PHE A CA 1
ATOM 861 C C . PHE A 1 102 ? -7.438 -10.631 18.446 1.00 85.44 102 PHE A C 1
ATOM 863 O O . PHE A 1 102 ? -7.483 -11.041 19.606 1.00 85.44 102 PHE A O 1
ATOM 870 N N . PHE A 1 103 ? -6.379 -9.980 17.961 1.00 85.19 103 PHE A N 1
ATOM 871 C CA . PHE A 1 103 ? -5.126 -9.840 18.703 1.00 85.19 103 PHE A CA 1
ATOM 872 C C . PHE A 1 103 ? -5.059 -8.517 19.468 1.00 85.19 103 PHE A C 1
ATOM 874 O O . PHE A 1 103 ? -5.000 -8.519 20.701 1.00 85.19 103 PHE A O 1
ATOM 881 N N . LEU A 1 104 ? -5.140 -7.381 18.761 1.00 80.69 104 LEU A N 1
ATOM 882 C CA . LEU A 1 104 ? -5.005 -6.064 19.397 1.00 80.69 104 LEU A CA 1
ATOM 883 C C . LEU A 1 104 ? -6.096 -5.847 20.438 1.00 80.69 104 LEU A C 1
ATOM 885 O O . LEU A 1 104 ? -5.790 -5.504 21.573 1.00 80.69 104 LEU A O 1
ATOM 889 N N . ARG A 1 105 ? -7.361 -6.117 20.112 1.00 73.06 105 ARG A N 1
ATOM 890 C CA . ARG A 1 105 ? -8.468 -5.940 21.061 1.00 73.06 105 ARG A CA 1
ATOM 891 C C . ARG A 1 105 ? -8.313 -6.787 22.326 1.00 73.06 105 ARG A C 1
ATOM 893 O O . ARG A 1 105 ? -8.599 -6.283 23.414 1.00 73.06 105 ARG A O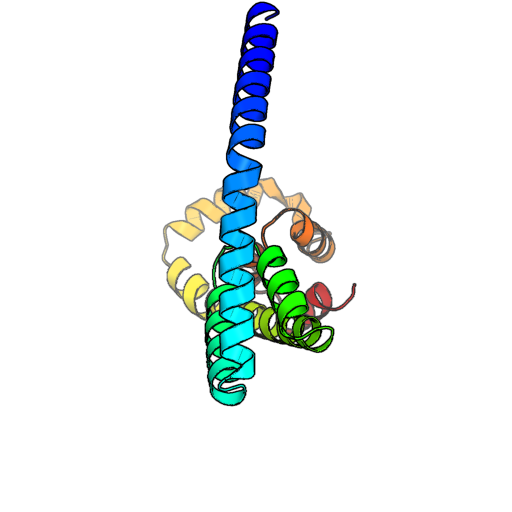 1
ATOM 900 N N . LYS A 1 106 ? -7.879 -8.048 22.205 1.00 73.94 106 LYS A N 1
ATOM 901 C CA . LYS A 1 106 ? -7.665 -8.939 23.357 1.00 73.94 106 LYS A CA 1
ATOM 902 C C . LYS A 1 106 ? -6.573 -8.373 24.267 1.00 73.94 106 LYS A C 1
ATOM 904 O O . LYS A 1 106 ? -6.801 -8.241 25.467 1.00 73.94 106 LYS A O 1
ATOM 909 N N . ASN A 1 107 ? -5.463 -7.921 23.688 1.00 72.31 107 ASN A N 1
ATOM 910 C CA . ASN A 1 107 ? -4.314 -7.403 24.435 1.00 72.31 107 ASN A CA 1
ATOM 911 C C . ASN A 1 107 ? -4.548 -5.987 24.999 1.00 72.31 107 ASN A C 1
ATOM 913 O O . ASN A 1 107 ? -4.177 -5.701 26.135 1.00 72.31 107 ASN A O 1
ATOM 917 N N . LEU A 1 108 ? -5.249 -5.114 24.268 1.00 67.19 108 LEU A N 1
ATOM 918 C CA . LEU A 1 108 ? -5.657 -3.775 24.725 1.00 67.19 108 LEU A CA 1
ATOM 919 C C . LEU A 1 108 ? -6.779 -3.808 25.773 1.00 67.19 108 LEU A C 1
ATOM 921 O O . LEU A 1 108 ? -7.043 -2.801 26.434 1.00 67.19 108 LEU A O 1
ATOM 925 N N . SER A 1 109 ? -7.450 -4.949 25.959 1.00 57.09 109 SER A N 1
ATOM 926 C CA . SER A 1 109 ? -8.475 -5.104 26.995 1.00 57.09 109 SER A CA 1
ATOM 927 C C . SER A 1 109 ? -7.912 -5.134 28.424 1.00 57.09 109 SER A C 1
ATOM 929 O O . SER A 1 109 ? -8.703 -5.014 29.369 1.00 57.09 109 SER A O 1
ATOM 931 N N . ASN A 1 110 ? -6.579 -5.197 28.575 1.00 57.25 110 ASN A N 1
ATOM 932 C CA . ASN A 1 110 ? -5.865 -5.039 29.840 1.00 57.25 110 ASN A CA 1
ATOM 933 C C . ASN A 1 110 ? -6.054 -3.617 30.402 1.00 57.25 110 ASN A C 1
ATOM 935 O O . ASN A 1 110 ? -5.336 -2.681 30.066 1.00 57.25 110 ASN A O 1
ATOM 939 N N . SER A 1 111 ? -7.064 -3.489 31.270 1.00 56.44 111 SER A N 1
ATOM 940 C CA . SER A 1 111 ? -7.272 -2.517 32.361 1.00 56.44 111 SER A CA 1
ATOM 941 C C . SER A 1 111 ? -7.068 -1.009 32.084 1.00 56.44 111 SER A C 1
ATOM 943 O O . SER A 1 111 ? -8.016 -0.229 32.221 1.00 56.44 111 SER A O 1
ATOM 945 N N . LEU A 1 112 ? -5.881 -0.561 31.671 1.00 54.97 112 LEU A N 1
ATOM 946 C CA . LEU A 1 112 ? -5.512 0.858 31.600 1.00 54.97 112 LEU A CA 1
ATOM 947 C C . LEU A 1 112 ? -6.124 1.582 30.391 1.00 54.97 112 LEU A C 1
ATOM 949 O O . LEU A 1 112 ? -6.644 2.694 30.522 1.00 54.97 112 LEU A O 1
ATOM 953 N N . TYR A 1 113 ? -6.157 0.937 29.223 1.00 56.75 113 TYR A N 1
ATOM 954 C CA . TYR A 1 113 ? -6.662 1.565 27.997 1.00 56.75 113 TYR A CA 1
ATOM 955 C C . TYR A 1 113 ? -8.191 1.711 27.990 1.00 56.75 113 TYR A C 1
ATOM 957 O O . TYR A 1 113 ? -8.722 2.739 27.565 1.00 56.75 113 TYR A O 1
ATOM 965 N N . LYS A 1 114 ? -8.915 0.737 28.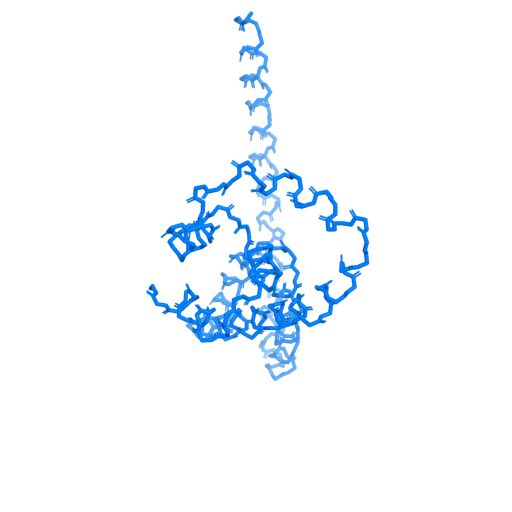568 1.00 56.03 114 LYS A N 1
ATOM 966 C CA . LYS A 1 114 ? -10.371 0.824 28.786 1.00 56.03 114 LYS A CA 1
ATOM 967 C C . LYS A 1 114 ? -10.751 2.068 29.593 1.00 56.03 114 LYS A C 1
ATOM 969 O O . LYS A 1 114 ? -11.782 2.664 29.298 1.00 56.03 114 LYS A O 1
ATOM 974 N N . ARG A 1 115 ? -9.942 2.490 30.574 1.00 56.16 115 ARG A N 1
ATOM 975 C CA . ARG A 1 115 ? -10.208 3.699 31.377 1.00 56.16 115 ARG A CA 1
ATOM 976 C C . ARG A 1 115 ? -10.046 4.984 30.560 1.00 56.16 115 ARG A C 1
ATOM 978 O O . ARG A 1 115 ? -10.919 5.848 30.626 1.00 56.16 115 ARG A O 1
ATOM 985 N N . PHE A 1 116 ? -8.991 5.079 29.749 1.00 55.78 116 PHE A N 1
ATOM 986 C CA . PHE A 1 116 ? -8.714 6.247 28.901 1.00 55.78 116 PHE A CA 1
ATOM 987 C C . PHE A 1 116 ? -9.679 6.388 27.720 1.00 55.78 116 PHE A C 1
ATOM 989 O O . PHE A 1 116 ? -10.178 7.480 27.445 1.00 55.78 116 PHE A O 1
ATOM 996 N N . ILE A 1 117 ? -9.990 5.284 27.041 1.00 56.28 117 ILE A N 1
ATOM 997 C CA . ILE A 1 117 ? -10.941 5.291 25.931 1.00 56.28 117 ILE A CA 1
ATOM 998 C C . ILE A 1 117 ? -12.359 5.575 26.425 1.00 56.28 117 ILE A C 1
ATOM 1000 O O . ILE A 1 117 ? -13.051 6.419 25.862 1.00 56.28 117 ILE A O 1
ATOM 1004 N N . LYS A 1 118 ? -12.815 4.903 27.488 1.00 51.88 118 LYS A N 1
ATOM 1005 C CA . LYS A 1 118 ? -14.212 5.007 27.940 1.00 51.88 118 LYS A CA 1
ATOM 1006 C C . LYS A 1 118 ? -14.531 6.395 28.513 1.00 51.88 118 LYS A C 1
ATOM 1008 O O . LYS A 1 118 ? -15.683 6.821 28.425 1.00 51.88 118 LYS A O 1
ATOM 1013 N N . SER A 1 119 ? -13.536 7.119 29.042 1.00 54.25 119 SER A N 1
ATOM 1014 C CA . SER A 1 119 ? -13.707 8.509 29.491 1.00 54.25 119 SER A CA 1
ATOM 1015 C C . SER A 1 119 ? -13.802 9.499 28.322 1.00 54.25 119 SER A C 1
ATOM 1017 O O . SER A 1 119 ? -14.682 10.359 28.339 1.00 54.25 119 SER A O 1
ATOM 1019 N N . LYS A 1 120 ? -12.988 9.342 27.264 1.00 54.31 120 LYS A N 1
ATOM 1020 C CA . LYS A 1 120 ? -13.053 10.196 26.061 1.00 54.31 120 LYS A CA 1
ATOM 1021 C C . LYS A 1 120 ? -14.237 9.861 25.144 1.00 54.31 120 LYS A C 1
ATOM 1023 O O . LYS A 1 120 ? -14.865 10.779 24.627 1.00 54.31 120 LYS A O 1
ATOM 1028 N N . ILE A 1 121 ? -14.615 8.587 24.996 1.00 52.50 121 ILE A N 1
ATOM 1029 C CA . ILE A 1 121 ? -15.745 8.152 24.149 1.00 52.50 121 ILE A CA 1
ATOM 1030 C C . ILE A 1 121 ? -17.099 8.660 24.668 1.00 52.50 121 ILE A C 1
ATOM 1032 O O . ILE A 1 121 ? -17.984 8.943 23.863 1.00 52.50 121 ILE A O 1
ATOM 1036 N N . LYS A 1 122 ? -17.277 8.870 25.983 1.00 48.09 122 LYS A N 1
ATOM 1037 C CA . LYS A 1 122 ? -18.522 9.457 26.523 1.00 48.09 122 LYS A CA 1
ATOM 1038 C C . LYS A 1 122 ? -18.847 10.843 25.935 1.00 48.09 122 LYS A C 1
ATOM 1040 O O . LYS A 1 122 ? -20.025 11.189 25.883 1.00 48.09 122 LYS A O 1
ATOM 1045 N N . LYS A 1 123 ? -17.845 11.596 25.455 1.00 45.88 123 LYS A N 1
ATOM 1046 C CA . LYS A 1 123 ? -18.027 12.892 24.774 1.00 45.88 123 LYS A CA 1
ATOM 1047 C C . LYS A 1 123 ? -18.525 12.766 23.324 1.00 45.88 123 LYS A C 1
ATOM 1049 O O . LYS A 1 123 ? -19.096 13.717 22.810 1.00 45.88 123 LYS A O 1
ATOM 1054 N N . TYR A 1 124 ? -18.406 11.595 22.695 1.00 49.25 124 TYR A N 1
ATOM 1055 C CA . TYR A 1 124 ? -18.774 11.351 21.291 1.00 49.25 124 TYR A CA 1
ATOM 1056 C C . TYR A 1 124 ? -20.090 10.567 21.141 1.00 49.25 124 TYR A C 1
ATOM 1058 O O . TYR A 1 124 ? -20.260 9.761 20.228 1.00 49.25 124 TYR A O 1
ATOM 1066 N N . LYS A 1 125 ? -21.062 10.816 22.031 1.00 46.09 125 LYS A N 1
ATOM 1067 C CA . LYS A 1 125 ? -22.401 10.188 22.013 1.00 46.09 125 LYS A CA 1
ATOM 1068 C C . LYS A 1 125 ? -23.164 10.368 20.685 1.00 46.09 125 LYS A C 1
ATOM 1070 O O . LYS A 1 125 ? -24.074 9.588 20.422 1.00 46.09 125 LYS A O 1
ATOM 1075 N N . PHE A 1 126 ? -22.777 11.336 19.849 1.00 43.91 126 PHE A N 1
ATOM 1076 C CA . PHE A 1 126 ? -23.346 11.573 18.516 1.00 43.91 126 PHE A CA 1
ATOM 1077 C C . PHE A 1 126 ? -23.085 10.447 17.505 1.00 43.91 126 PHE A C 1
ATOM 1079 O O . PHE A 1 126 ? -23.870 10.293 16.574 1.00 43.91 126 PHE A O 1
ATOM 1086 N N . MET A 1 127 ? -22.052 9.618 17.693 1.00 48.59 127 MET A N 1
ATOM 1087 C CA . MET A 1 127 ? -21.774 8.520 16.759 1.00 48.59 127 MET A CA 1
ATOM 1088 C C . MET A 1 127 ? -22.813 7.393 16.828 1.00 48.59 127 MET A C 1
ATOM 1090 O O . MET A 1 127 ? -23.078 6.776 15.807 1.00 48.59 127 MET A O 1
ATOM 1094 N N . LYS A 1 128 ? -23.484 7.179 17.970 1.00 51.22 128 LYS A N 1
ATOM 1095 C CA . LYS A 1 128 ? -24.358 6.009 18.201 1.00 51.22 128 LYS A CA 1
ATOM 1096 C C . LYS A 1 128 ? -25.577 5.877 17.283 1.00 51.22 128 LYS A C 1
ATOM 1098 O O . LYS A 1 128 ? -26.106 4.781 17.148 1.00 51.22 128 LYS A O 1
ATOM 1103 N N . LYS A 1 129 ? -26.070 6.976 16.703 1.00 47.69 129 LYS A N 1
ATOM 1104 C CA . LYS A 1 129 ? -27.270 6.953 15.842 1.00 47.69 129 LYS A CA 1
ATOM 1105 C C . LYS A 1 129 ? -26.931 6.755 14.358 1.00 47.69 129 LYS A C 1
ATOM 1107 O O . LYS A 1 129 ? -27.775 6.276 13.618 1.00 47.69 129 LYS A O 1
ATOM 1112 N N . ASN A 1 130 ? -25.692 7.072 13.970 1.00 54.94 130 ASN A N 1
ATOM 1113 C CA . ASN A 1 130 ? -25.180 7.084 12.595 1.00 54.94 130 ASN A CA 1
ATOM 1114 C C . ASN A 1 130 ? -23.813 6.371 12.511 1.00 54.94 130 ASN A C 1
ATOM 1116 O O . ASN A 1 130 ? -22.896 6.827 11.821 1.00 54.94 130 ASN A O 1
ATOM 1120 N N . GLU A 1 131 ? -23.649 5.267 13.250 1.00 60.81 131 GLU A N 1
ATOM 1121 C CA . GLU A 1 131 ? -22.362 4.563 13.351 1.00 60.81 131 GLU A CA 1
ATOM 1122 C C . GLU A 1 131 ? -21.872 4.175 11.953 1.00 60.81 131 GLU A C 1
ATOM 1124 O O . GLU A 1 131 ? -20.758 4.518 11.587 1.00 60.81 131 GLU A O 1
ATOM 1129 N N . ASN A 1 132 ? -22.739 3.621 11.103 1.00 59.81 132 ASN A N 1
ATOM 1130 C CA . ASN A 1 132 ? -22.354 3.170 9.765 1.00 59.81 132 ASN A CA 1
ATOM 1131 C C . ASN A 1 132 ? -21.900 4.301 8.826 1.00 59.81 132 ASN A C 1
ATOM 1133 O O . ASN A 1 132 ? -20.908 4.134 8.122 1.00 59.81 132 ASN A O 1
ATOM 1137 N N . SER A 1 133 ? -22.577 5.455 8.820 1.00 62.69 133 SER A N 1
ATOM 1138 C CA . SER A 1 133 ? -22.237 6.557 7.907 1.00 62.69 133 SER A CA 1
ATOM 1139 C C . SER A 1 133 ? -20.989 7.318 8.347 1.00 62.69 133 SER A C 1
ATOM 1141 O O . SER A 1 133 ? -20.166 7.680 7.512 1.00 62.69 133 SER A O 1
ATOM 1143 N N . THR A 1 134 ? -20.792 7.511 9.652 1.00 65.31 134 THR A N 1
ATOM 1144 C CA . THR A 1 134 ? -19.570 8.133 10.193 1.00 65.31 134 THR A CA 1
ATOM 1145 C C . THR A 1 134 ? -18.340 7.248 9.993 1.00 65.31 134 THR A C 1
ATOM 1147 O O . THR A 1 134 ? -17.270 7.735 9.626 1.00 65.31 134 THR A O 1
ATOM 1150 N N . ILE A 1 135 ? -18.512 5.938 10.163 1.00 67.19 135 ILE A N 1
ATOM 1151 C CA . ILE A 1 135 ? -17.510 4.906 9.890 1.00 67.19 135 ILE A CA 1
ATOM 1152 C C . ILE A 1 135 ? -17.153 4.917 8.401 1.00 67.19 135 ILE A C 1
ATOM 1154 O O . ILE A 1 135 ? -15.979 5.061 8.073 1.00 67.19 135 ILE A O 1
ATOM 1158 N N . PHE A 1 136 ? -18.138 4.912 7.502 1.00 65.69 136 PHE A N 1
ATOM 1159 C CA . PHE A 1 136 ? -17.908 5.031 6.060 1.00 65.69 136 PHE A CA 1
ATOM 1160 C C . PHE A 1 136 ? -17.189 6.333 5.673 1.00 65.69 136 PHE A C 1
ATOM 1162 O O . PHE A 1 136 ? -16.186 6.290 4.973 1.00 65.69 136 PHE A O 1
ATOM 1169 N N . LEU A 1 137 ? -17.623 7.491 6.179 1.00 68.19 137 LEU A N 1
ATOM 1170 C CA . LEU A 1 137 ? -16.997 8.787 5.881 1.00 68.19 137 LEU A CA 1
ATOM 1171 C C . LEU A 1 137 ? -15.539 8.866 6.349 1.00 68.19 137 LEU A C 1
ATOM 1173 O O . LEU A 1 137 ? -14.715 9.520 5.709 1.00 68.19 137 LEU A O 1
ATOM 1177 N N . SER A 1 138 ? -15.194 8.169 7.434 1.00 70.69 138 SER A N 1
ATOM 1178 C CA . SER A 1 138 ? -13.829 8.176 7.964 1.00 70.69 138 SER A CA 1
ATOM 1179 C C . SER A 1 138 ? -12.792 7.587 6.999 1.00 70.69 138 SER A C 1
ATOM 1181 O O . SER A 1 138 ? -11.615 7.919 7.125 1.00 70.69 138 SER A O 1
ATOM 1183 N N . ARG A 1 139 ? -13.209 6.801 5.992 1.00 70.50 139 ARG A N 1
ATOM 1184 C CA . ARG A 1 139 ? -12.319 6.217 4.971 1.00 70.50 139 ARG A CA 1
ATOM 1185 C C . ARG A 1 139 ? -11.604 7.256 4.107 1.00 70.50 139 ARG A C 1
ATOM 1187 O O . ARG A 1 139 ? -10.538 6.982 3.573 1.00 70.50 139 ARG A O 1
ATOM 1194 N N . TYR A 1 140 ? -12.196 8.442 3.970 1.00 74.75 140 TYR A N 1
ATOM 1195 C CA . TYR A 1 140 ? -11.649 9.531 3.158 1.00 74.75 140 TYR A CA 1
ATOM 1196 C C . TYR A 1 140 ? -10.679 10.427 3.929 1.00 74.75 140 TYR A C 1
ATOM 1198 O O . TYR A 1 140 ? -9.930 11.188 3.328 1.00 74.75 140 TYR A O 1
ATOM 1206 N N . ILE A 1 141 ? -10.713 10.355 5.261 1.00 78.81 141 ILE A N 1
ATOM 1207 C CA . ILE A 1 141 ? -9.927 11.218 6.150 1.00 78.81 141 ILE A CA 1
ATOM 1208 C C . ILE A 1 141 ? -8.775 10.425 6.769 1.00 78.81 141 ILE A C 1
ATOM 1210 O O . ILE A 1 141 ? -7.677 10.944 6.954 1.00 78.81 141 ILE A O 1
ATOM 1214 N N . ILE A 1 142 ? -9.030 9.163 7.119 1.00 80.62 142 ILE A N 1
ATOM 1215 C CA . ILE A 1 142 ? -8.087 8.306 7.826 1.00 80.62 142 ILE A CA 1
ATOM 1216 C C . ILE A 1 142 ? -7.343 7.439 6.806 1.00 80.62 142 ILE A C 1
ATOM 1218 O O . ILE A 1 142 ? -7.992 6.781 5.992 1.00 80.62 142 ILE A O 1
ATOM 1222 N N . PRO A 1 143 ? -6.001 7.358 6.875 1.00 84.88 143 PRO A N 1
ATOM 1223 C CA . PRO A 1 143 ? -5.246 6.464 6.012 1.00 84.88 143 PRO A CA 1
ATOM 1224 C C . PRO A 1 143 ? -5.721 5.013 6.140 1.00 84.88 143 PRO A C 1
ATOM 1226 O O . PRO A 1 143 ? -6.002 4.532 7.242 1.00 84.88 143 PRO A O 1
ATOM 1229 N N . TYR A 1 144 ? -5.744 4.315 5.004 1.00 86.25 144 TYR A N 1
ATOM 1230 C CA . TYR A 1 144 ? -6.225 2.941 4.835 1.00 86.25 144 TYR A CA 1
ATOM 1231 C C . TYR A 1 144 ? -5.865 1.994 5.997 1.00 86.25 144 TYR A C 1
ATOM 1233 O O . TYR A 1 144 ? -6.735 1.331 6.562 1.00 86.25 144 TYR A O 1
ATOM 1241 N N . PHE A 1 145 ? -4.595 1.962 6.408 1.00 87.69 145 PHE A N 1
ATOM 1242 C CA . PHE A 1 145 ? -4.124 1.071 7.468 1.00 87.69 145 PHE A CA 1
ATOM 1243 C C . PHE A 1 145 ? -4.795 1.354 8.820 1.00 87.69 145 PHE A C 1
ATOM 1245 O O . PHE A 1 145 ? -5.354 0.456 9.454 1.00 87.69 145 PHE A O 1
ATOM 1252 N N . PHE A 1 146 ? -4.793 2.619 9.249 1.00 85.69 146 PHE A N 1
ATOM 1253 C CA . PHE A 1 146 ? -5.393 3.032 10.519 1.00 85.69 146 PHE A CA 1
ATOM 1254 C C . PHE A 1 146 ? -6.908 2.861 10.515 1.00 85.69 146 PHE A C 1
ATOM 1256 O O . PHE A 1 146 ? -7.487 2.476 11.532 1.00 85.69 146 PHE A O 1
ATOM 1263 N N . HIS A 1 147 ? -7.539 3.100 9.369 1.00 85.38 147 HIS A N 1
ATOM 1264 C CA . HIS A 1 147 ? -8.965 2.894 9.178 1.00 85.38 147 HIS A CA 1
ATOM 1265 C C . HIS A 1 147 ? -9.361 1.428 9.433 1.00 85.38 147 HIS A C 1
ATOM 1267 O O . HIS A 1 147 ? -10.238 1.152 10.256 1.00 85.38 147 HIS A O 1
ATOM 1273 N N . ASN A 1 148 ? -8.635 0.477 8.835 1.00 87.31 148 ASN A N 1
ATOM 1274 C CA . ASN A 1 148 ? -8.881 -0.956 9.025 1.00 87.31 148 ASN A CA 1
ATOM 1275 C C . ASN A 1 148 ? -8.635 -1.415 10.472 1.00 87.31 148 ASN A C 1
ATOM 1277 O O . ASN A 1 148 ? -9.416 -2.201 11.017 1.00 87.31 148 ASN A O 1
ATOM 1281 N N . ILE A 1 149 ? -7.591 -0.892 11.131 1.00 86.38 149 ILE A N 1
ATOM 1282 C CA . ILE A 1 149 ? -7.347 -1.161 12.557 1.00 86.38 149 ILE A CA 1
ATOM 1283 C C . ILE A 1 149 ? -8.515 -0.662 13.400 1.00 86.38 149 ILE A C 1
ATOM 1285 O O . ILE A 1 149 ? -9.022 -1.415 14.235 1.00 86.38 149 ILE A O 1
ATOM 1289 N N . PHE A 1 150 ? -8.942 0.585 13.187 1.00 82.50 150 PHE A N 1
ATOM 1290 C CA . PHE A 1 150 ? -10.035 1.198 13.933 1.00 82.50 150 PHE A CA 1
ATOM 1291 C C . PHE A 1 150 ? -11.303 0.347 13.829 1.00 82.50 150 PHE A C 1
ATOM 1293 O O . PHE A 1 150 ? -11.921 0.029 14.844 1.00 82.50 150 PHE A O 1
ATOM 1300 N N . PHE A 1 151 ? -11.634 -0.124 12.629 1.00 79.06 151 PHE A N 1
ATOM 1301 C CA . PHE A 1 151 ? -12.811 -0.964 12.405 1.00 79.06 151 PHE A CA 1
ATOM 1302 C C . PHE A 1 151 ? -12.716 -2.300 13.146 1.00 79.06 151 PHE A C 1
ATOM 1304 O O . PHE A 1 151 ? -13.701 -2.746 13.742 1.00 79.06 151 PHE A O 1
ATOM 1311 N N . GLY A 1 152 ? -11.531 -2.916 13.163 1.00 79.88 152 GLY A N 1
ATOM 1312 C CA . GLY A 1 152 ? -11.282 -4.140 13.925 1.00 79.88 152 GLY A CA 1
ATOM 1313 C C . GLY A 1 152 ? -11.488 -3.950 15.430 1.00 79.88 152 GLY A C 1
ATOM 1314 O O . GLY A 1 152 ? -12.129 -4.781 16.081 1.00 79.88 152 GLY A O 1
ATOM 1315 N N . LEU A 1 153 ? -11.039 -2.818 15.984 1.00 79.25 153 LEU A N 1
ATOM 1316 C CA . LEU A 1 153 ? -11.199 -2.497 17.408 1.00 79.25 153 LEU A CA 1
ATOM 1317 C C . LEU A 1 153 ? -12.664 -2.258 17.799 1.00 79.25 153 LEU A C 1
ATOM 1319 O O . LEU A 1 153 ? -13.078 -2.670 18.887 1.00 79.25 153 LEU A O 1
ATOM 1323 N N . TYR A 1 154 ? -13.457 -1.644 16.915 1.00 73.81 154 TYR A N 1
ATOM 1324 C CA . TYR A 1 154 ? -14.891 -1.401 17.126 1.00 73.81 154 TYR A CA 1
ATOM 1325 C C . TYR A 1 154 ? -15.758 -2.662 16.991 1.00 73.81 154 TYR A C 1
ATOM 1327 O O . TYR A 1 154 ? -16.961 -2.607 17.236 1.00 73.81 154 TYR A O 1
ATOM 1335 N N . ASN A 1 155 ? -15.157 -3.820 16.686 1.00 68.00 155 ASN A N 1
ATOM 1336 C CA . ASN A 1 155 ? -15.833 -5.115 16.610 1.00 68.00 155 ASN A CA 1
ATOM 1337 C C . ASN A 1 155 ? -17.035 -5.125 15.657 1.00 68.00 155 ASN A C 1
ATOM 1339 O O . ASN A 1 155 ? -18.035 -5.797 15.916 1.00 68.00 155 ASN A O 1
ATOM 1343 N N . LEU A 1 156 ? -16.929 -4.405 14.542 1.00 68.25 156 LEU A N 1
ATOM 1344 C CA . LEU A 1 156 ? -17.945 -4.476 13.505 1.00 68.25 156 LEU A CA 1
ATOM 1345 C C . LEU A 1 156 ? -18.075 -5.920 12.995 1.00 68.25 156 LEU A C 1
ATOM 1347 O O . LEU A 1 156 ? -17.136 -6.734 13.033 1.00 68.25 156 LEU A O 1
ATOM 1351 N N . ASN A 1 157 ? -19.278 -6.256 12.540 1.00 67.94 157 ASN A N 1
ATOM 1352 C CA . ASN A 1 157 ? -19.525 -7.525 11.876 1.00 67.94 157 ASN A CA 1
ATOM 1353 C C . ASN A 1 157 ? -18.737 -7.566 10.563 1.00 67.94 157 ASN A C 1
ATOM 1355 O O . ASN A 1 157 ? -18.753 -6.611 9.793 1.00 67.94 157 ASN A O 1
ATOM 1359 N N . ILE A 1 158 ? -18.090 -8.699 10.288 1.00 63.47 158 ILE A N 1
ATOM 1360 C CA . ILE A 1 158 ? -17.283 -8.907 9.075 1.00 63.47 158 ILE A CA 1
ATOM 1361 C C . ILE A 1 158 ? -18.091 -8.621 7.803 1.00 63.47 158 ILE A C 1
ATOM 1363 O O . ILE A 1 158 ? -17.589 -7.974 6.894 1.00 63.47 158 ILE A O 1
ATOM 1367 N N . LYS A 1 159 ? -19.381 -8.982 7.784 1.00 62.97 159 LYS A N 1
ATOM 1368 C CA . LYS A 1 159 ? -20.295 -8.652 6.679 1.00 62.97 159 LYS A CA 1
ATOM 1369 C C . LYS A 1 159 ? -20.394 -7.141 6.421 1.00 62.97 159 LYS A C 1
ATOM 1371 O O . LYS A 1 159 ? -20.344 -6.719 5.274 1.00 62.97 159 LYS A O 1
ATOM 1376 N N . PHE A 1 160 ? -20.471 -6.326 7.474 1.00 62.88 160 PHE A N 1
ATOM 1377 C CA . PHE A 1 160 ? -20.521 -4.863 7.354 1.00 62.88 160 PHE A CA 1
ATOM 1378 C C . PHE A 1 160 ? -19.181 -4.259 6.931 1.00 62.88 160 PHE A C 1
ATOM 1380 O O . PHE A 1 160 ? -19.162 -3.256 6.228 1.00 62.88 160 PHE A O 1
ATOM 1387 N N . PHE A 1 161 ? -18.066 -4.876 7.321 1.00 66.25 161 PHE A N 1
ATOM 1388 C CA . PHE A 1 161 ? -16.740 -4.482 6.854 1.00 66.25 161 PHE A CA 1
ATOM 1389 C C . PHE A 1 161 ? -16.589 -4.679 5.340 1.00 66.25 161 PHE A C 1
ATOM 1391 O O . PHE A 1 161 ? -16.132 -3.767 4.659 1.00 66.25 161 PHE A O 1
ATOM 1398 N N . PHE A 1 162 ? -17.029 -5.825 4.807 1.00 65.75 162 PHE A N 1
ATOM 1399 C CA . PHE A 1 162 ? -17.037 -6.054 3.361 1.00 65.75 162 PHE A CA 1
ATOM 1400 C C . PHE A 1 162 ? -17.968 -5.063 2.652 1.00 65.75 162 PHE A C 1
ATOM 1402 O O . PHE A 1 162 ? -17.537 -4.395 1.723 1.00 65.75 162 PHE A O 1
ATOM 1409 N N . ILE A 1 163 ? -19.202 -4.870 3.128 1.00 65.31 163 ILE A N 1
ATOM 1410 C CA . ILE A 1 163 ? -20.120 -3.900 2.509 1.00 65.31 163 ILE A CA 1
ATOM 1411 C C . ILE A 1 163 ? -19.493 -2.498 2.484 1.00 65.31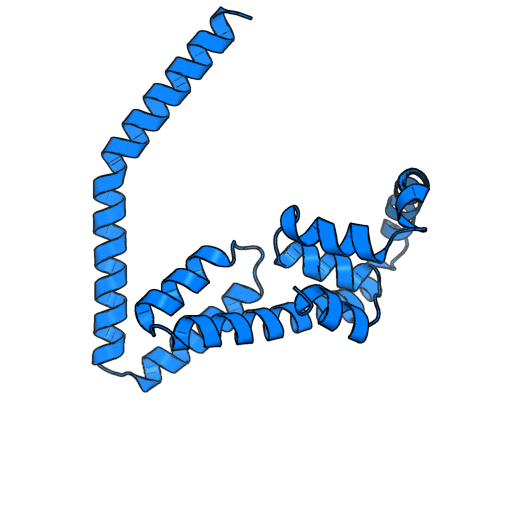 163 ILE A C 1
ATOM 1413 O O . ILE A 1 163 ? -19.367 -1.922 1.418 1.00 65.31 163 ILE A O 1
ATOM 1417 N N . ASN A 1 164 ? -18.980 -1.981 3.600 1.00 59.91 164 ASN A N 1
ATOM 1418 C CA . ASN A 1 164 ? -18.425 -0.621 3.631 1.00 59.91 164 ASN A CA 1
ATOM 1419 C C . ASN A 1 164 ? -17.141 -0.434 2.800 1.00 59.91 164 ASN A C 1
ATOM 1421 O O . ASN A 1 164 ? -16.878 0.679 2.339 1.00 59.91 164 ASN A O 1
ATOM 1425 N N . ASN A 1 165 ? -16.341 -1.489 2.617 1.00 62.69 165 ASN A N 1
ATOM 1426 C CA . ASN A 1 165 ? -15.149 -1.441 1.768 1.00 62.69 165 ASN A CA 1
ATOM 1427 C C . ASN A 1 165 ? -15.463 -1.627 0.273 1.00 62.69 165 ASN A C 1
ATOM 1429 O O . ASN A 1 165 ? -14.676 -1.167 -0.548 1.00 62.69 165 ASN A O 1
ATOM 1433 N N . PHE A 1 166 ? -16.586 -2.269 -0.080 1.00 59.19 166 PHE A N 1
ATOM 1434 C CA . PHE A 1 166 ? -16.899 -2.677 -1.461 1.00 59.19 166 PHE A CA 1
ATOM 1435 C C . PHE A 1 166 ? -18.186 -2.078 -2.054 1.00 59.19 166 PHE A C 1
ATOM 1437 O O . PHE A 1 166 ? -18.413 -2.229 -3.248 1.00 59.19 166 PHE A O 1
ATOM 1444 N N . SER A 1 167 ? -19.038 -1.406 -1.273 1.00 48.81 167 SER A N 1
ATOM 1445 C CA . SER A 1 167 ? -20.329 -0.859 -1.728 1.00 48.81 167 SER A CA 1
ATOM 1446 C C . SER A 1 167 ? -20.249 0.574 -2.266 1.00 48.81 167 SER A C 1
ATOM 1448 O O . SER A 1 167 ? -21.205 1.336 -2.111 1.00 48.81 167 SER A O 1
ATOM 1450 N N . SER A 1 168 ? -19.114 0.979 -2.832 1.00 42.34 168 SER A N 1
ATOM 1451 C CA . SER A 1 168 ? -18.955 2.293 -3.464 1.00 42.34 168 SER A CA 1
ATOM 1452 C C . SER A 1 168 ? -18.389 2.183 -4.854 1.00 42.34 168 SER A C 1
ATOM 1454 O O . SER A 1 168 ? -17.357 1.484 -4.951 1.00 42.34 168 SER A O 1
#

Foldseek 3Di:
DVVVVVVVVVVVVVVVVVCVVCVVVVVVVVVVVLVVLLVVCVVDVVVSVVVLLVVLLVVLLDLDALVVQLVSLCSNPNPVSNVSSVVSNVVSLVVLLQCLQPPVLVVCVPDPNCVVCVVVVVVVPVCVVVVLVVLLVVPVVGRSNVSSNVNSNVVDDPVSVCCSVPVD

Radius of gyration: 21.7 Å; chains: 1; bounding box: 45×57×52 Å